Protein AF-Q0YUA5-F1 (afdb_monomer_lite)

Organism: NCBI:txid377431

Structure (mmCIF, N/CA/C/O backbone):
data_AF-Q0YUA5-F1
#
_entry.id   AF-Q0YUA5-F1
#
loop_
_atom_site.group_PDB
_atom_site.id
_atom_site.type_symbol
_atom_site.label_atom_id
_atom_site.label_alt_id
_atom_site.label_comp_id
_atom_site.label_asym_id
_atom_site.label_entity_id
_atom_site.label_seq_id
_atom_site.pdbx_PDB_ins_code
_atom_site.Cartn_x
_atom_site.Cartn_y
_atom_site.Cartn_z
_atom_site.occupancy
_atom_site.B_iso_or_equiv
_atom_site.auth_seq_id
_atom_site.auth_comp_id
_atom_site.auth_asym_id
_atom_site.auth_atom_id
_atom_site.pdbx_PDB_model_num
ATOM 1 N N . MET A 1 1 ? 2.305 -12.765 -12.833 1.00 52.19 1 MET A N 1
ATOM 2 C CA . MET A 1 1 ? 1.995 -13.200 -11.454 1.00 52.19 1 MET A CA 1
ATOM 3 C C . MET A 1 1 ? 0.486 -13.043 -11.309 1.00 52.19 1 MET A C 1
ATOM 5 O O . MET A 1 1 ? -0.033 -12.135 -11.938 1.00 52.19 1 MET A O 1
ATOM 9 N N . HIS A 1 2 ? -0.235 -13.968 -10.678 1.00 56.19 2 HIS A N 1
ATOM 10 C CA . HIS A 1 2 ? -1.685 -13.808 -10.504 1.00 56.19 2 HIS A CA 1
ATOM 11 C C . HIS A 1 2 ? -1.913 -13.216 -9.118 1.00 56.19 2 HIS A C 1
ATOM 13 O O . HIS A 1 2 ? -1.316 -13.721 -8.167 1.00 56.19 2 HIS A O 1
ATOM 19 N N . ASP A 1 3 ? -2.738 -12.177 -9.024 1.00 64.19 3 ASP A N 1
ATOM 20 C CA . ASP A 1 3 ? -3.157 -11.604 -7.748 1.00 64.19 3 ASP A CA 1
ATOM 21 C C . ASP A 1 3 ? -3.761 -12.699 -6.851 1.00 64.19 3 ASP A C 1
ATOM 23 O O . ASP A 1 3 ? -4.547 -13.536 -7.320 1.00 64.19 3 ASP A O 1
ATOM 27 N N . THR A 1 4 ? -3.343 -12.726 -5.586 1.00 66.81 4 THR A N 1
ATOM 28 C CA . THR A 1 4 ? -3.873 -13.627 -4.555 1.00 66.81 4 THR A CA 1
ATOM 29 C C . THR A 1 4 ? -4.917 -12.953 -3.668 1.00 66.81 4 THR A C 1
ATOM 31 O O . THR A 1 4 ? -5.614 -13.669 -2.950 1.00 66.81 4 THR A O 1
ATOM 34 N N . GLY A 1 5 ? -5.091 -11.627 -3.762 1.00 79.00 5 GLY A N 1
ATOM 35 C CA . GLY A 1 5 ? -6.072 -10.874 -2.984 1.00 79.00 5 GLY A CA 1
ATOM 36 C C . GLY A 1 5 ? -5.830 -11.003 -1.483 1.00 79.00 5 GLY A C 1
ATOM 37 O O . GLY A 1 5 ? -6.745 -11.361 -0.741 1.00 79.00 5 GLY A O 1
ATOM 38 N N . ASP A 1 6 ? -4.590 -10.780 -1.045 1.00 91.12 6 ASP A N 1
ATOM 39 C CA . ASP A 1 6 ? -4.197 -10.976 0.349 1.00 91.12 6 ASP A CA 1
ATOM 40 C C . ASP A 1 6 ? -4.971 -10.019 1.274 1.00 91.12 6 ASP A C 1
ATOM 42 O O . ASP A 1 6 ? -5.214 -8.857 0.945 1.00 91.12 6 ASP A O 1
ATOM 46 N N . VAL A 1 7 ? -5.360 -10.500 2.458 1.00 95.81 7 VAL A N 1
ATOM 47 C CA . VAL A 1 7 ? -6.18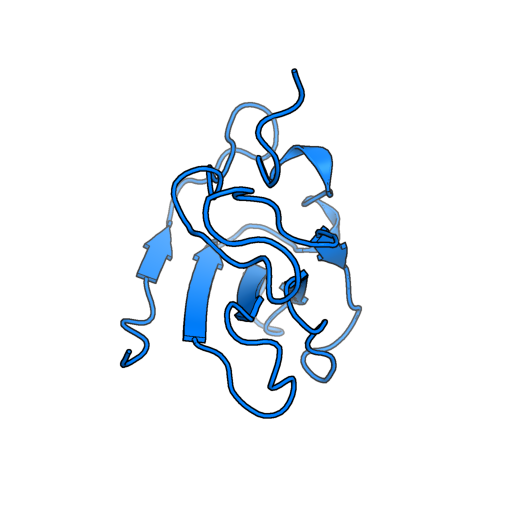4 -9.742 3.414 1.00 95.81 7 VAL A CA 1
ATOM 48 C C . VAL A 1 7 ? -5.506 -9.697 4.778 1.00 95.81 7 VAL A C 1
ATOM 50 O O . VAL A 1 7 ? -5.111 -10.733 5.315 1.00 95.81 7 VAL A O 1
ATOM 53 N N . ILE A 1 8 ? -5.415 -8.501 5.358 1.00 96.94 8 ILE A N 1
ATOM 54 C CA . ILE A 1 8 ? -4.884 -8.250 6.700 1.00 96.94 8 ILE A CA 1
ATOM 55 C C . ILE A 1 8 ? -6.014 -7.681 7.560 1.00 96.94 8 ILE A C 1
ATOM 57 O O . ILE A 1 8 ? -6.628 -6.680 7.197 1.00 96.94 8 ILE A O 1
ATOM 61 N N . TYR A 1 9 ? -6.302 -8.327 8.692 1.00 97.56 9 TYR A N 1
ATOM 62 C CA . TYR A 1 9 ? -7.459 -8.004 9.538 1.00 97.56 9 TYR A CA 1
ATOM 63 C C . TYR A 1 9 ? -7.150 -7.087 10.725 1.00 97.56 9 TYR A C 1
ATOM 65 O O . TYR A 1 9 ? -8.075 -6.565 11.342 1.00 97.56 9 TYR A O 1
ATOM 73 N N . ASP A 1 10 ? -5.879 -6.931 11.080 1.00 96.06 10 ASP A N 1
ATOM 74 C CA . ASP A 1 10 ? -5.440 -6.311 12.331 1.00 96.06 10 ASP A CA 1
ATOM 75 C C . ASP A 1 10 ? -4.280 -5.328 12.137 1.00 96.06 10 ASP A C 1
ATOM 77 O O . ASP A 1 10 ? -3.516 -5.095 13.068 1.00 96.06 10 ASP A O 1
ATOM 81 N N . PHE A 1 11 ? -4.166 -4.730 10.945 1.00 97.94 11 PHE A N 1
ATOM 82 C CA . PHE A 1 11 ? -3.134 -3.734 10.659 1.00 97.94 11 PHE A CA 1
ATOM 83 C C . PHE A 1 11 ? -3.274 -2.519 11.588 1.00 97.94 11 PHE A C 1
ATOM 85 O O . PHE A 1 11 ? -4.255 -1.773 11.521 1.00 97.94 11 PHE A O 1
ATOM 92 N N . ASP A 1 12 ? -2.272 -2.297 12.434 1.00 97.44 12 ASP A N 1
ATOM 93 C CA . ASP A 1 12 ? -2.208 -1.169 13.354 1.00 97.44 12 ASP A CA 1
ATOM 94 C C . ASP A 1 12 ? -1.472 0.005 12.705 1.00 97.44 12 ASP A C 1
ATOM 96 O O . ASP A 1 12 ? -0.242 0.048 12.661 1.00 97.44 12 ASP A O 1
ATOM 100 N N . VAL A 1 13 ? -2.224 1.012 12.254 1.00 96.06 13 VAL A N 1
ATOM 101 C CA . VAL A 1 13 ? -1.672 2.228 11.628 1.00 96.06 13 VAL A CA 1
ATOM 102 C C . VAL A 1 13 ? -0.641 2.961 12.493 1.00 96.06 13 VAL A C 1
ATOM 104 O O . VAL A 1 13 ? 0.153 3.732 11.964 1.00 96.06 13 VAL A O 1
ATOM 107 N N . ALA A 1 14 ? -0.618 2.755 13.814 1.00 95.62 14 ALA A N 1
ATOM 108 C CA . ALA A 1 14 ? 0.363 3.394 14.684 1.00 95.62 14 ALA A CA 1
ATOM 109 C C . ALA A 1 14 ? 1.716 2.663 14.718 1.00 95.62 14 ALA A C 1
ATOM 111 O O . ALA A 1 14 ? 2.732 3.291 15.030 1.00 95.62 14 ALA A O 1
ATOM 112 N N . ASN A 1 15 ? 1.743 1.358 14.436 1.00 96.38 15 ASN A N 1
ATOM 113 C CA . ASN A 1 15 ? 2.895 0.499 14.728 1.00 96.38 15 ASN A CA 1
ATOM 114 C C . ASN A 1 15 ? 3.363 -0.346 13.535 1.00 96.38 15 ASN A C 1
ATOM 116 O O . ASN A 1 15 ? 4.552 -0.671 13.455 1.00 96.38 15 ASN A O 1
ATOM 120 N N . ASP A 1 16 ? 2.472 -0.662 12.600 1.00 97.88 16 ASP A N 1
ATOM 121 C CA . ASP A 1 16 ? 2.731 -1.619 11.535 1.00 97.88 16 ASP A CA 1
ATOM 122 C C . ASP A 1 16 ? 3.236 -0.971 10.249 1.00 97.88 16 ASP A C 1
ATOM 124 O O . ASP A 1 16 ? 3.035 0.211 9.949 1.00 97.88 16 ASP A O 1
ATOM 128 N N . LYS A 1 17 ? 3.929 -1.793 9.458 1.00 96.50 17 LYS A N 1
ATOM 129 C CA . LYS A 1 17 ? 4.387 -1.451 8.115 1.00 96.50 17 LYS A CA 1
ATOM 130 C C . LYS A 1 17 ? 4.254 -2.640 7.185 1.00 96.50 17 LYS A C 1
ATOM 132 O O . LYS A 1 17 ? 4.535 -3.771 7.573 1.00 96.50 17 LYS A O 1
ATOM 137 N N . LEU A 1 18 ? 3.945 -2.353 5.928 1.00 95.06 18 LEU A N 1
ATOM 138 C CA . LEU A 1 18 ? 4.096 -3.299 4.832 1.00 95.06 18 LEU A CA 1
ATOM 139 C C . LEU A 1 18 ? 5.481 -3.114 4.210 1.00 95.06 18 LEU A C 1
ATOM 141 O O . LEU A 1 18 ? 5.848 -2.013 3.784 1.00 95.06 18 LEU A O 1
ATOM 145 N N . ASP A 1 19 ? 6.278 -4.179 4.201 1.00 93.25 19 ASP A N 1
ATOM 146 C CA . ASP A 1 19 ? 7.639 -4.155 3.671 1.00 93.25 19 ASP A CA 1
ATOM 147 C C . ASP A 1 19 ? 7.697 -4.776 2.272 1.00 93.25 19 ASP A C 1
ATOM 149 O O . ASP A 1 19 ? 7.526 -5.981 2.104 1.00 93.25 19 ASP A O 1
ATOM 153 N N . PHE A 1 20 ? 7.973 -3.936 1.273 1.00 89.19 20 PHE A N 1
ATOM 154 C CA . PHE A 1 20 ? 8.050 -4.311 -0.136 1.00 89.19 20 PHE A CA 1
ATOM 155 C C . PHE A 1 20 ? 9.485 -4.284 -0.687 1.00 89.19 20 PHE A C 1
ATOM 157 O O . PHE A 1 20 ? 9.694 -4.514 -1.876 1.00 89.19 20 PHE A O 1
ATOM 164 N N . LYS A 1 21 ? 10.505 -4.056 0.154 1.00 86.38 21 LYS A N 1
ATOM 165 C CA . LYS A 1 21 ? 11.914 -3.915 -0.280 1.00 86.38 21 LYS A CA 1
ATOM 166 C C . LYS A 1 21 ? 12.508 -5.173 -0.924 1.00 86.38 21 LYS A C 1
ATOM 168 O O . LYS A 1 21 ? 13.581 -5.112 -1.522 1.00 86.38 21 LYS A O 1
ATOM 173 N N . ALA A 1 22 ? 11.856 -6.322 -0.761 1.00 84.44 22 ALA A N 1
ATOM 174 C CA . ALA A 1 22 ? 12.265 -7.579 -1.382 1.00 84.44 22 ALA A CA 1
ATOM 175 C C . ALA A 1 22 ? 11.807 -7.712 -2.847 1.00 84.44 22 ALA A C 1
ATOM 177 O O . ALA A 1 22 ? 12.247 -8.635 -3.532 1.00 84.44 22 ALA A O 1
ATOM 178 N N . ILE A 1 23 ? 10.941 -6.816 -3.329 1.00 85.31 23 ILE A N 1
ATOM 179 C CA . ILE A 1 23 ? 10.365 -6.870 -4.673 1.00 85.31 23 ILE A CA 1
ATOM 180 C C . ILE A 1 23 ? 11.137 -5.916 -5.587 1.00 85.31 23 ILE A C 1
ATOM 182 O O . ILE A 1 23 ? 11.264 -4.726 -5.300 1.00 85.31 23 ILE A O 1
ATOM 186 N N . ASP A 1 24 ? 11.680 -6.442 -6.686 1.00 77.38 24 ASP A N 1
ATOM 187 C CA . ASP A 1 24 ? 12.408 -5.643 -7.674 1.00 77.38 24 ASP A CA 1
ATOM 188 C C . ASP A 1 24 ? 11.429 -5.003 -8.665 1.00 77.38 24 ASP A C 1
ATOM 190 O O . ASP A 1 24 ? 11.074 -5.610 -9.671 1.00 77.38 24 ASP A O 1
ATOM 194 N N . ALA A 1 25 ? 10.972 -3.791 -8.348 1.00 72.00 25 ALA A N 1
ATOM 195 C CA . ALA A 1 25 ? 10.081 -3.005 -9.203 1.00 72.00 25 ALA A CA 1
ATOM 196 C C . ALA A 1 25 ? 10.821 -1.986 -10.091 1.00 72.00 25 ALA A C 1
ATOM 198 O O . ALA A 1 25 ? 10.197 -1.121 -10.699 1.00 72.00 25 ALA A O 1
ATOM 199 N N . ASN A 1 26 ? 12.158 -2.014 -10.149 1.00 69.69 26 ASN A N 1
ATOM 200 C CA . ASN A 1 26 ? 12.922 -1.000 -10.874 1.00 69.69 26 ASN A CA 1
ATOM 201 C C . ASN A 1 26 ? 13.175 -1.405 -12.330 1.00 69.69 26 ASN A C 1
ATOM 203 O O . ASN A 1 26 ? 14.067 -2.196 -12.637 1.00 69.69 26 ASN A O 1
ATOM 207 N N . SER A 1 27 ? 12.444 -0.769 -13.245 1.00 64.81 27 SER A N 1
ATOM 208 C CA . SER A 1 27 ? 12.541 -0.991 -14.693 1.00 64.81 27 SER A CA 1
ATOM 209 C C . SER A 1 27 ? 13.843 -0.482 -15.340 1.00 64.81 27 SER A C 1
ATOM 211 O O . SER A 1 27 ? 14.143 -0.829 -16.483 1.00 64.81 27 SER A O 1
ATOM 213 N N . VAL A 1 28 ? 14.647 0.322 -14.632 1.00 67.81 28 VAL A N 1
ATOM 214 C CA . VAL A 1 28 ? 15.852 0.987 -15.170 1.00 67.81 28 VAL A CA 1
ATOM 215 C C . VAL A 1 28 ? 17.148 0.314 -14.705 1.00 67.81 28 VAL A C 1
ATOM 217 O O . VAL A 1 28 ? 18.151 0.329 -15.424 1.00 67.81 28 VAL A O 1
ATOM 220 N N . LYS A 1 29 ? 17.161 -0.283 -13.508 1.00 66.94 29 LYS A N 1
ATOM 221 C CA . LYS A 1 29 ? 18.344 -0.927 -12.926 1.00 66.94 29 LYS A CA 1
ATOM 222 C C . LYS A 1 29 ? 17.956 -2.184 -12.148 1.00 66.94 29 LYS A C 1
ATOM 224 O O . LYS A 1 29 ? 17.571 -2.099 -10.986 1.00 66.94 29 LYS A O 1
ATOM 229 N N . SER A 1 30 ? 18.177 -3.343 -12.767 1.00 63.59 30 SER A N 1
ATOM 230 C CA . SER A 1 30 ? 18.032 -4.648 -12.111 1.00 63.59 30 SER A CA 1
ATOM 231 C C . SER A 1 30 ? 18.853 -4.713 -10.816 1.00 63.59 30 SER A C 1
ATOM 233 O O . SER A 1 30 ? 20.008 -4.268 -10.775 1.00 63.59 30 SER A O 1
ATOM 235 N N . GLY A 1 31 ? 18.245 -5.242 -9.752 1.00 62.91 31 GLY A N 1
ATOM 236 C CA . GLY A 1 31 ? 18.849 -5.330 -8.421 1.00 62.91 31 GLY A CA 1
ATOM 237 C C . GLY A 1 31 ? 18.803 -4.033 -7.607 1.00 62.91 31 GLY A C 1
ATOM 238 O O . GLY A 1 31 ? 19.408 -3.975 -6.538 1.00 62.91 31 GLY A O 1
ATOM 239 N N . SER A 1 32 ? 18.113 -2.993 -8.084 1.00 65.62 32 SER A N 1
ATOM 240 C CA . SER A 1 32 ? 17.822 -1.779 -7.316 1.00 65.62 32 SER A CA 1
ATOM 241 C C . SER A 1 32 ? 16.366 -1.803 -6.863 1.00 65.62 32 SER A C 1
ATOM 243 O O . SER A 1 32 ? 15.541 -1.117 -7.454 1.00 65.62 32 SER A O 1
ATOM 245 N N . GLN A 1 33 ? 16.065 -2.569 -5.811 1.00 64.38 33 GLN A N 1
ATOM 246 C CA . GLN A 1 33 ? 14.698 -2.808 -5.338 1.00 64.38 33 GLN A CA 1
ATOM 247 C C . GLN A 1 33 ? 14.079 -1.536 -4.742 1.00 64.38 33 GLN A C 1
ATOM 249 O O . GLN A 1 33 ? 14.249 -1.249 -3.552 1.00 64.38 33 GLN A O 1
ATOM 254 N N . SER A 1 34 ? 13.398 -0.755 -5.580 1.00 75.94 34 SER A N 1
ATOM 255 C CA . SER A 1 34 ? 12.678 0.428 -5.128 1.00 75.94 34 SER A CA 1
ATOM 256 C C . SER A 1 34 ? 11.432 0.675 -5.965 1.00 75.94 34 SER A C 1
ATOM 258 O O . SER A 1 34 ? 11.540 0.833 -7.181 1.00 75.94 34 SER A O 1
ATOM 260 N N . PHE A 1 35 ? 10.282 0.799 -5.305 1.00 87.31 35 PHE A N 1
ATOM 261 C CA . PHE A 1 35 ? 9.121 1.450 -5.911 1.00 87.31 35 PHE A CA 1
ATOM 262 C C . PHE A 1 35 ? 9.346 2.965 -5.966 1.00 87.31 35 PHE A C 1
ATOM 264 O O . PHE A 1 35 ? 10.075 3.537 -5.150 1.00 87.31 35 PHE A O 1
ATOM 271 N N . SER A 1 36 ? 8.715 3.620 -6.935 1.00 87.38 36 SER A N 1
ATOM 272 C CA . SER A 1 36 ? 8.826 5.056 -7.186 1.00 87.38 36 SER A CA 1
ATOM 273 C C . SER A 1 36 ? 8.146 5.891 -6.098 1.00 87.38 36 SER A C 1
ATOM 275 O O . SER A 1 36 ? 8.655 6.949 -5.718 1.00 87.38 36 SER A O 1
ATOM 277 N N . SER A 1 37 ? 7.010 5.419 -5.580 1.00 91.00 37 SER A N 1
ATOM 278 C CA . SER A 1 37 ? 6.243 6.084 -4.529 1.00 91.00 37 SER A CA 1
ATOM 279 C C . SER A 1 37 ? 5.207 5.153 -3.888 1.00 91.00 37 SER A C 1
ATOM 281 O O . SER A 1 37 ? 4.917 4.072 -4.399 1.00 91.00 37 SER A O 1
ATOM 283 N N . ALA A 1 38 ? 4.627 5.611 -2.776 1.00 94.00 38 ALA A N 1
ATOM 284 C CA . ALA A 1 38 ? 3.365 5.110 -2.245 1.00 94.00 38 ALA A CA 1
ATOM 285 C C . ALA A 1 38 ? 2.374 6.277 -2.157 1.00 94.00 38 ALA A C 1
ATOM 287 O O . ALA A 1 38 ? 2.606 7.234 -1.412 1.00 94.00 38 ALA A O 1
ATOM 288 N N . THR A 1 39 ? 1.292 6.217 -2.934 1.00 95.06 39 THR A N 1
ATOM 289 C CA . THR A 1 39 ? 0.407 7.361 -3.194 1.00 95.06 39 THR A CA 1
ATOM 290 C C . THR A 1 39 ? -1.037 7.068 -2.796 1.00 95.06 39 THR A C 1
ATOM 292 O O . THR A 1 39 ? -1.614 6.071 -3.225 1.00 95.06 39 THR A O 1
ATOM 295 N N . TYR A 1 40 ? -1.617 7.967 -1.994 1.00 95.94 40 TYR A N 1
ATOM 296 C CA . TYR A 1 40 ? -3.038 7.944 -1.649 1.00 95.94 40 TYR A CA 1
ATOM 297 C C . TYR A 1 40 ? -3.887 8.460 -2.812 1.00 95.94 40 TYR A C 1
ATOM 299 O O . TYR A 1 40 ? -3.594 9.522 -3.371 1.00 95.94 40 TYR A O 1
ATOM 307 N N . PHE A 1 41 ? -4.993 7.776 -3.091 1.00 95.12 41 PHE A N 1
ATOM 308 C CA . PHE A 1 41 ? -6.044 8.254 -3.979 1.00 95.12 41 PHE A CA 1
ATOM 309 C C . PHE A 1 41 ? -7.396 8.250 -3.274 1.00 95.12 41 PHE A C 1
ATOM 311 O O . PHE A 1 41 ? -7.749 7.321 -2.559 1.00 95.12 41 PHE A O 1
ATOM 318 N N . ALA A 1 42 ? -8.199 9.281 -3.535 1.00 89.75 42 ALA A N 1
ATOM 319 C CA . ALA A 1 42 ? -9.553 9.377 -2.990 1.00 89.75 42 ALA A CA 1
ATOM 320 C C . ALA A 1 42 ? -10.558 8.406 -3.652 1.00 89.75 42 ALA A C 1
ATOM 322 O O . ALA A 1 42 ? -11.725 8.392 -3.271 1.00 89.75 42 ALA A O 1
ATOM 323 N N . SER A 1 43 ? -10.145 7.657 -4.682 1.00 83.06 43 SER A N 1
ATOM 324 C CA . SER A 1 43 ? -10.979 6.691 -5.404 1.00 83.06 43 SER A CA 1
ATOM 325 C C . SER A 1 43 ? -10.123 5.651 -6.160 1.00 83.06 43 SER A C 1
ATOM 327 O O . SER A 1 43 ? -8.972 5.959 -6.495 1.00 83.06 43 SER A O 1
ATOM 329 N N . PRO A 1 44 ? -10.674 4.458 -6.482 1.00 76.00 44 PRO A N 1
ATOM 330 C CA . PRO A 1 44 ? -9.954 3.296 -7.045 1.00 76.00 44 PRO A CA 1
ATOM 331 C C . PRO A 1 44 ? -9.468 3.421 -8.508 1.00 76.00 44 PRO A C 1
ATOM 333 O O . PRO A 1 44 ? -9.361 2.429 -9.221 1.00 76.00 44 PRO A O 1
ATOM 336 N N . ASN A 1 45 ? -9.171 4.622 -9.008 1.00 76.88 45 ASN A N 1
ATOM 337 C CA . ASN A 1 45 ? -9.000 4.851 -10.453 1.00 76.88 45 ASN A CA 1
ATOM 338 C C . ASN A 1 45 ? -7.566 5.164 -10.891 1.00 76.88 45 ASN A C 1
ATOM 340 O O . ASN A 1 45 ? -7.354 5.594 -12.026 1.00 76.88 45 ASN A O 1
ATOM 344 N N . HIS A 1 46 ? -6.590 5.005 -10.004 1.00 88.31 46 HIS A N 1
ATOM 345 C CA . HIS A 1 46 ? -5.221 5.405 -10.287 1.00 88.31 46 HIS A CA 1
ATOM 346 C C . HIS A 1 46 ? -4.256 4.327 -9.812 1.00 88.31 46 HIS A C 1
ATOM 348 O O . HIS A 1 46 ? -4.214 4.004 -8.626 1.00 88.31 46 HIS A O 1
ATOM 354 N N . LEU A 1 47 ? -3.477 3.810 -10.759 1.00 91.69 47 LEU A N 1
ATOM 355 C CA . LEU A 1 47 ? -2.311 2.986 -10.503 1.00 91.69 47 LEU A CA 1
ATOM 356 C C . LEU A 1 47 ? -1.065 3.786 -10.889 1.00 91.69 47 LEU A C 1
ATOM 358 O O . LEU A 1 47 ? -1.027 4.445 -11.931 1.00 91.69 47 LEU A O 1
ATOM 362 N N . VAL A 1 48 ? -0.062 3.782 -10.019 1.00 92.12 48 VAL A N 1
ATOM 363 C CA . VAL A 1 48 ? 1.224 4.442 -10.255 1.00 92.12 48 VAL A CA 1
ATOM 364 C C . VAL A 1 48 ? 2.205 3.417 -10.804 1.00 92.12 48 VAL A C 1
ATOM 366 O O . VAL A 1 48 ? 2.514 2.463 -10.101 1.00 92.12 48 VAL A O 1
ATOM 369 N N . ALA A 1 49 ? 2.738 3.655 -12.005 1.00 90.75 49 ALA A N 1
ATOM 370 C CA . ALA A 1 49 ? 3.765 2.804 -12.607 1.00 90.75 49 ALA A CA 1
ATOM 371 C C . ALA A 1 49 ? 4.993 2.648 -11.689 1.00 90.75 49 ALA A C 1
ATOM 373 O O . ALA A 1 49 ? 5.527 3.630 -11.151 1.00 90.75 49 ALA A O 1
ATOM 374 N N . ASN A 1 50 ? 5.442 1.404 -11.531 1.00 90.25 50 ASN A N 1
ATOM 375 C CA . ASN A 1 50 ? 6.467 0.961 -10.593 1.00 90.25 50 ASN A CA 1
ATOM 376 C C . ASN A 1 50 ? 6.228 1.505 -9.174 1.00 90.25 50 ASN A C 1
ATOM 378 O O . ASN A 1 50 ? 7.170 1.926 -8.500 1.00 90.25 50 ASN A O 1
ATOM 382 N N . GLY A 1 51 ? 4.971 1.593 -8.738 1.00 91.81 51 GLY A N 1
ATOM 383 C CA . GLY A 1 51 ? 4.554 2.293 -7.528 1.00 91.81 51 GLY A CA 1
ATOM 384 C C . GLY A 1 51 ? 3.500 1.544 -6.721 1.00 91.81 51 GLY A C 1
ATOM 385 O O . GLY A 1 51 ? 2.973 0.508 -7.121 1.00 91.81 51 GLY A O 1
ATOM 386 N N . ILE A 1 52 ? 3.188 2.106 -5.555 1.00 94.06 52 ILE A N 1
ATOM 387 C CA . ILE A 1 52 ? 2.102 1.653 -4.688 1.00 94.06 52 ILE A CA 1
ATOM 388 C C . ILE A 1 52 ? 0.987 2.695 -4.723 1.00 94.06 52 ILE A C 1
ATOM 390 O O . ILE A 1 52 ? 1.227 3.892 -4.547 1.00 94.06 52 ILE A O 1
ATOM 394 N N . SER A 1 53 ? -0.240 2.234 -4.926 1.00 95.56 53 SER A N 1
ATOM 395 C CA . SER A 1 53 ? -1.457 3.047 -4.906 1.00 95.56 53 SER A CA 1
ATOM 396 C C . SER A 1 53 ? -2.358 2.537 -3.794 1.00 95.56 53 SER A C 1
ATOM 398 O O . SER A 1 53 ? -2.561 1.332 -3.694 1.00 95.56 53 SER A O 1
ATOM 400 N N . TYR A 1 54 ? -2.882 3.416 -2.942 1.00 96.94 54 TYR A N 1
ATOM 401 C CA . TYR A 1 54 ? -3.802 3.004 -1.881 1.00 96.94 54 TYR A CA 1
ATOM 402 C C . TYR A 1 54 ? -5.007 3.931 -1.764 1.00 96.94 54 TYR A C 1
ATOM 404 O O . TYR A 1 54 ? -4.895 5.144 -1.951 1.00 96.94 54 TYR A O 1
ATOM 412 N N . PHE A 1 55 ? -6.169 3.345 -1.495 1.00 96.81 55 PHE A N 1
ATOM 413 C CA . PHE A 1 55 ? -7.466 4.021 -1.508 1.00 96.81 55 PHE A CA 1
ATOM 414 C C . PHE A 1 55 ? -8.496 3.242 -0.682 1.00 96.81 55 PHE A C 1
ATOM 416 O O . PHE A 1 55 ? -8.266 2.093 -0.311 1.00 96.81 55 PHE A O 1
ATOM 423 N N . ASP A 1 56 ? -9.627 3.879 -0.389 1.00 95.44 56 ASP A N 1
ATOM 424 C CA . ASP A 1 56 ? -10.759 3.258 0.308 1.00 95.44 56 ASP A CA 1
ATOM 425 C C . ASP A 1 56 ? -11.633 2.467 -0.681 1.00 95.44 56 ASP A C 1
ATOM 427 O O . ASP A 1 56 ? -11.884 2.940 -1.796 1.00 95.44 56 ASP A O 1
ATOM 431 N N . ASP A 1 57 ? -12.095 1.275 -0.298 1.00 93.31 57 ASP A N 1
ATOM 432 C CA . ASP A 1 57 ? -12.987 0.445 -1.125 1.00 93.31 57 ASP A CA 1
ATOM 433 C C . ASP A 1 57 ? -14.471 0.847 -1.056 1.00 93.31 57 ASP A C 1
ATOM 435 O O . ASP A 1 57 ? -15.298 0.308 -1.793 1.00 93.31 57 ASP A O 1
ATOM 439 N N . GLY A 1 58 ? -14.818 1.820 -0.212 1.00 92.12 58 GLY A N 1
ATOM 440 C CA . GLY A 1 58 ? -16.185 2.260 0.055 1.00 92.12 58 GLY A CA 1
ATOM 441 C C . GLY A 1 58 ? -16.891 1.463 1.155 1.00 92.12 58 GLY A C 1
ATOM 442 O O . GLY A 1 58 ? -18.010 1.821 1.529 1.00 92.12 58 GLY A O 1
ATOM 443 N N . GLU A 1 59 ? -16.254 0.424 1.695 1.00 93.56 59 GLU A N 1
ATOM 444 C CA . GLU A 1 59 ? -16.747 -0.408 2.798 1.00 93.56 59 GLU A CA 1
ATOM 445 C C . GLU A 1 59 ? -15.971 -0.158 4.104 1.00 93.56 59 GLU A C 1
ATOM 447 O O . GLU A 1 59 ? -16.257 -0.779 5.129 1.00 93.56 59 GLU A O 1
ATOM 452 N N . GLY A 1 60 ? -15.042 0.805 4.092 1.00 93.25 60 GLY A N 1
ATOM 453 C CA . GLY A 1 60 ? -14.197 1.158 5.232 1.00 93.25 60 GLY A CA 1
ATOM 454 C C . GLY A 1 60 ? -12.918 0.327 5.327 1.00 93.25 60 GLY A C 1
ATOM 455 O O . GLY A 1 60 ? -12.327 0.258 6.407 1.00 93.25 60 GLY A O 1
ATOM 456 N N . ASN A 1 61 ? -12.497 -0.309 4.229 1.00 96.38 61 ASN A N 1
ATOM 457 C CA . ASN A 1 61 ? -11.202 -0.974 4.130 1.00 96.38 61 ASN A CA 1
ATOM 458 C C . ASN A 1 61 ? -10.264 -0.182 3.216 1.00 96.38 61 ASN A C 1
ATOM 460 O O . ASN A 1 61 ? -10.690 0.488 2.273 1.00 96.38 61 ASN A O 1
ATOM 464 N N . THR A 1 62 ? -8.961 -0.326 3.446 1.00 97.12 62 THR A N 1
ATOM 465 C CA . THR A 1 62 ? -7.943 0.201 2.534 1.00 97.12 62 THR A CA 1
ATOM 466 C C . THR A 1 62 ? -7.530 -0.889 1.566 1.00 97.12 62 THR A C 1
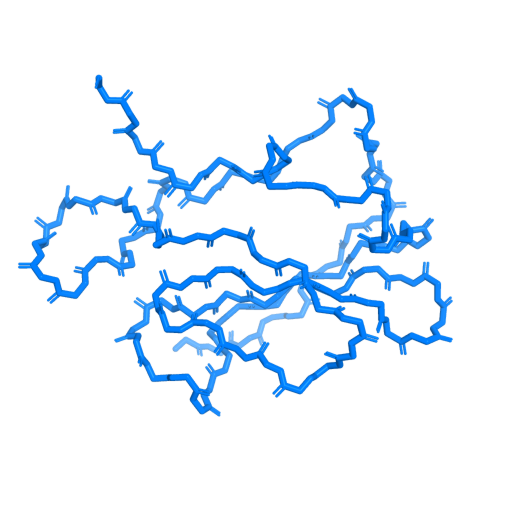ATOM 468 O O . THR A 1 62 ? -7.107 -1.965 1.983 1.00 97.12 62 THR A O 1
ATOM 471 N N . VAL A 1 63 ? -7.572 -0.597 0.274 1.00 96.31 63 VAL A N 1
ATOM 472 C CA . VAL A 1 63 ? -6.969 -1.432 -0.763 1.00 96.31 63 VAL A CA 1
ATOM 473 C C . VAL A 1 63 ? -5.618 -0.841 -1.132 1.00 96.31 63 VAL A C 1
ATOM 475 O O . VAL A 1 63 ? -5.493 0.361 -1.352 1.00 96.31 63 VAL A O 1
ATOM 478 N N . VAL A 1 64 ? -4.605 -1.698 -1.186 1.00 95.94 64 VAL A N 1
ATOM 479 C CA . VAL A 1 64 ? -3.240 -1.388 -1.604 1.00 95.94 64 VAL A CA 1
ATOM 480 C C . VAL A 1 64 ? -2.971 -2.150 -2.893 1.00 95.94 64 VAL A C 1
ATOM 482 O O . VAL A 1 64 ? -2.944 -3.378 -2.893 1.00 95.94 64 VAL A O 1
ATOM 485 N N . TRP A 1 65 ? -2.753 -1.425 -3.981 1.00 94.56 65 TRP A N 1
ATOM 486 C CA . TRP A 1 65 ? -2.317 -1.958 -5.265 1.00 94.56 65 TRP A CA 1
ATOM 487 C C . TRP A 1 65 ? -0.850 -1.675 -5.494 1.00 94.56 65 TRP A C 1
ATOM 489 O O . TRP A 1 65 ? -0.355 -0.587 -5.192 1.00 94.56 65 TRP A O 1
ATOM 499 N N . VAL A 1 66 ? -0.170 -2.658 -6.063 1.00 92.44 66 VAL A N 1
ATOM 500 C CA . VAL A 1 66 ? 1.247 -2.572 -6.372 1.00 92.44 66 VAL A CA 1
ATOM 501 C C . VAL A 1 66 ? 1.463 -2.914 -7.836 1.00 92.44 66 VAL A C 1
ATOM 503 O O . VAL A 1 66 ? 1.088 -3.998 -8.282 1.00 92.44 66 VAL A O 1
ATOM 506 N N . ASP A 1 67 ? 2.096 -1.980 -8.537 1.00 91.50 67 ASP A N 1
ATOM 507 C CA . ASP A 1 67 ? 2.574 -2.129 -9.908 1.00 91.50 67 ASP A CA 1
ATOM 508 C C . ASP A 1 67 ? 4.078 -2.401 -9.867 1.00 91.50 67 ASP A C 1
ATOM 510 O O . ASP A 1 67 ? 4.839 -1.586 -9.327 1.00 91.50 67 ASP A O 1
ATOM 514 N N . ASN A 1 68 ? 4.516 -3.557 -10.369 1.00 88.69 68 ASN A N 1
ATOM 515 C CA . ASN A 1 68 ? 5.933 -3.938 -10.299 1.00 88.69 68 ASN A CA 1
ATOM 516 C C . ASN A 1 68 ? 6.664 -3.916 -11.644 1.00 88.69 68 ASN A C 1
ATOM 518 O O . ASN A 1 68 ? 7.895 -3.856 -11.646 1.00 88.69 68 ASN A O 1
ATOM 522 N N . ASP A 1 69 ? 5.952 -3.910 -12.768 1.00 87.69 69 A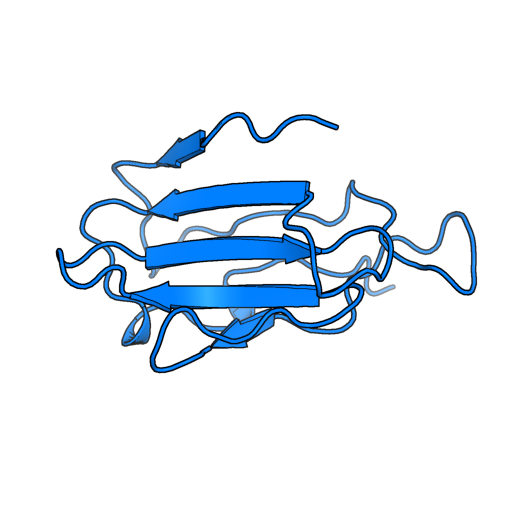SP A N 1
ATOM 523 C CA . ASP A 1 69 ? 6.548 -3.979 -14.103 1.00 87.69 69 ASP A CA 1
ATOM 524 C C . ASP A 1 69 ? 6.450 -2.660 -14.889 1.00 87.69 69 ASP A C 1
ATOM 526 O O . ASP A 1 69 ? 7.154 -2.486 -15.889 1.00 87.69 69 ASP A O 1
ATOM 530 N N . GLY A 1 70 ? 5.705 -1.679 -14.375 1.00 88.88 70 GLY A N 1
ATOM 531 C CA . GLY A 1 70 ? 5.500 -0.368 -14.981 1.00 88.88 70 GLY A CA 1
ATOM 532 C C . GLY A 1 70 ? 4.279 -0.298 -15.899 1.00 88.88 70 GLY A C 1
ATOM 533 O O . GLY A 1 70 ? 4.036 0.771 -16.473 1.00 88.88 70 GLY A O 1
ATOM 534 N N . ASP A 1 71 ? 3.533 -1.394 -16.070 1.00 88.69 71 ASP A N 1
ATOM 535 C CA . ASP A 1 71 ? 2.269 -1.413 -16.797 1.00 88.69 71 ASP A CA 1
ATOM 536 C C . ASP A 1 71 ? 1.109 -0.990 -15.888 1.00 88.69 71 ASP A C 1
ATOM 538 O O . ASP A 1 71 ? 0.342 -1.804 -15.379 1.00 88.69 71 ASP A O 1
ATOM 542 N N . ALA A 1 72 ? 0.896 0.327 -15.800 1.00 88.81 72 ALA A N 1
ATOM 543 C CA . ALA A 1 72 ? -0.168 0.926 -14.990 1.00 88.81 72 ALA A CA 1
ATOM 544 C C . ALA A 1 72 ? -1.609 0.614 -15.472 1.00 88.81 72 ALA A C 1
ATOM 546 O O . ALA A 1 72 ? -2.555 1.328 -15.122 1.00 88.81 72 ALA A O 1
ATOM 547 N N . THR A 1 73 ? -1.794 -0.409 -16.311 1.00 89.69 73 THR A N 1
ATOM 548 C CA . THR A 1 73 ? -3.092 -0.969 -16.699 1.00 89.69 73 THR A CA 1
ATOM 549 C C . THR A 1 73 ? -3.426 -2.277 -15.978 1.00 89.69 73 THR A C 1
ATOM 551 O O . THR A 1 73 ? -4.601 -2.661 -15.965 1.00 89.69 73 THR A O 1
ATOM 554 N N .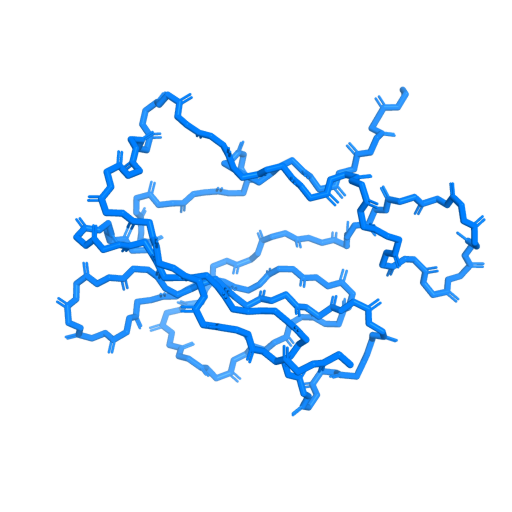 THR A 1 74 ? -2.448 -2.935 -15.348 1.00 89.25 74 THR A N 1
ATOM 555 C CA . THR A 1 74 ? -2.631 -4.173 -14.582 1.00 89.25 74 THR A CA 1
ATOM 556 C C . THR A 1 74 ? -2.120 -4.028 -13.158 1.00 89.25 74 THR A C 1
ATOM 558 O O . THR A 1 74 ? -1.186 -3.295 -12.892 1.00 89.25 74 THR A O 1
ATOM 561 N N . VAL A 1 75 ? -2.780 -4.702 -12.216 1.00 90.56 75 VAL A N 1
ATOM 562 C CA . VAL A 1 75 ? -2.331 -4.769 -10.821 1.00 90.56 75 VAL A CA 1
ATOM 563 C C . VAL A 1 75 ? -1.611 -6.097 -10.627 1.00 90.56 75 VAL A C 1
ATOM 565 O O . VAL A 1 75 ? -2.215 -7.153 -10.838 1.00 90.56 75 VAL A O 1
ATOM 568 N N . GLU A 1 76 ? -0.354 -6.070 -10.183 1.00 89.81 76 GLU A N 1
ATOM 569 C CA . GLU A 1 76 ? 0.412 -7.304 -9.967 1.00 89.81 76 GLU A CA 1
ATOM 570 C C . GLU A 1 76 ? 0.233 -7.874 -8.562 1.00 89.81 76 GLU A C 1
ATOM 572 O O . GLU A 1 76 ? 0.353 -9.090 -8.381 1.00 89.81 76 GLU A O 1
ATOM 577 N N . MET A 1 77 ? -0.044 -7.022 -7.570 1.00 91.12 77 MET A N 1
ATOM 578 C CA . MET A 1 77 ? -0.382 -7.446 -6.209 1.00 91.12 77 MET A CA 1
ATOM 579 C C . MET A 1 77 ? -1.434 -6.530 -5.592 1.00 91.12 77 MET A C 1
ATOM 581 O O . MET A 1 77 ? -1.339 -5.304 -5.694 1.00 91.12 77 MET A O 1
ATOM 585 N N . GLN A 1 78 ? -2.384 -7.138 -4.884 1.00 93.62 78 GLN A N 1
ATOM 586 C CA . GLN A 1 78 ? -3.355 -6.445 -4.055 1.00 93.62 78 GLN A CA 1
ATOM 587 C C . GLN A 1 78 ? -3.274 -6.926 -2.602 1.00 93.62 78 GLN A C 1
ATOM 589 O O . GLN A 1 78 ? -3.206 -8.125 -2.334 1.00 93.62 78 GLN A O 1
ATOM 594 N N . VAL A 1 79 ? -3.344 -5.978 -1.666 1.00 95.56 79 VAL A N 1
ATOM 595 C CA . VAL A 1 79 ? -3.565 -6.240 -0.239 1.00 95.56 79 VAL A CA 1
ATOM 596 C C . VAL A 1 79 ? -4.759 -5.421 0.241 1.00 95.56 79 VAL A C 1
ATOM 598 O O . VAL A 1 79 ? -4.829 -4.224 -0.030 1.00 95.56 79 VAL A O 1
ATOM 601 N N . THR A 1 80 ? -5.674 -6.033 0.987 1.00 97.00 80 THR A N 1
ATOM 602 C CA . THR A 1 80 ? -6.778 -5.331 1.656 1.00 97.00 80 THR A CA 1
ATOM 603 C C . THR A 1 80 ? -6.532 -5.266 3.162 1.00 97.00 80 THR A C 1
ATOM 605 O O . THR A 1 80 ? -6.357 -6.295 3.812 1.00 97.00 80 THR A O 1
ATOM 608 N N . LEU A 1 81 ? -6.543 -4.057 3.725 1.00 97.81 81 LEU A N 1
ATOM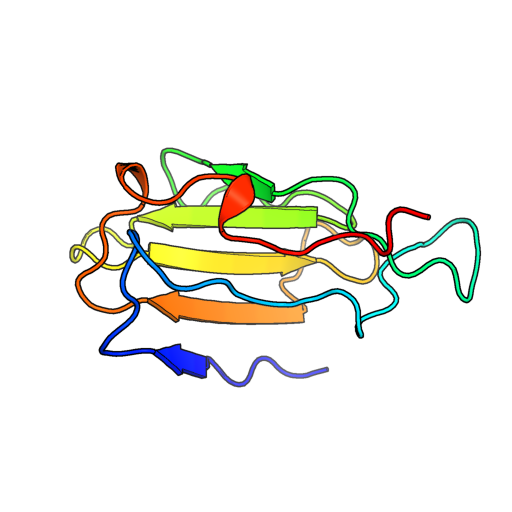 609 C CA . LEU A 1 81 ? -6.470 -3.786 5.161 1.00 97.81 81 LEU A CA 1
ATOM 610 C C . LEU A 1 81 ? -7.891 -3.584 5.692 1.00 97.81 81 LEU A C 1
ATOM 612 O O . LEU A 1 81 ? -8.508 -2.539 5.468 1.00 97.81 81 LEU A O 1
ATOM 616 N N . VAL A 1 82 ?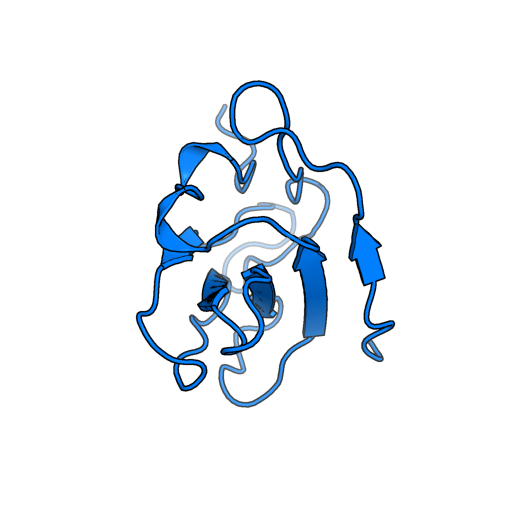 -8.425 -4.603 6.356 1.00 97.94 82 VAL A N 1
ATOM 617 C CA . VAL A 1 82 ? -9.821 -4.616 6.800 1.00 97.94 82 VAL A CA 1
ATOM 618 C C . VAL A 1 82 ? -10.015 -3.661 7.971 1.00 97.94 82 VAL A C 1
ATOM 620 O O . VAL A 1 82 ? -9.273 -3.712 8.948 1.00 97.94 82 VAL A O 1
ATOM 623 N N . GLY A 1 83 ? -11.035 -2.807 7.885 1.00 97.38 83 GLY A N 1
ATOM 624 C CA . GLY A 1 83 ? -11.380 -1.850 8.939 1.00 97.38 83 GLY A CA 1
ATOM 625 C C . GLY A 1 83 ? -10.368 -0.717 9.135 1.00 97.38 83 GLY A C 1
ATOM 626 O O . GLY A 1 83 ? -10.447 -0.002 10.134 1.00 97.38 83 GLY A O 1
ATOM 627 N N . VAL A 1 84 ? -9.427 -0.551 8.204 1.00 97.31 84 VAL A N 1
ATOM 628 C CA . VAL A 1 84 ? -8.466 0.552 8.188 1.00 97.31 84 VAL A CA 1
ATOM 629 C C . VAL A 1 84 ? -8.889 1.537 7.111 1.00 97.31 84 VAL A C 1
ATOM 631 O O . VAL A 1 84 ? -8.917 1.185 5.933 1.00 97.31 84 VAL A O 1
ATOM 634 N N . ALA A 1 85 ? -9.182 2.777 7.495 1.00 95.06 85 ALA A N 1
ATOM 635 C CA . ALA A 1 85 ? -9.552 3.818 6.547 1.00 95.06 85 ALA A CA 1
ATOM 636 C C . ALA A 1 85 ? -8.311 4.357 5.816 1.00 95.06 85 ALA A C 1
ATOM 638 O O . ALA A 1 85 ? -7.277 4.634 6.430 1.00 95.06 85 ALA A O 1
ATOM 639 N N . ALA A 1 86 ? -8.401 4.547 4.498 1.00 94.94 86 ALA A N 1
ATOM 640 C CA . ALA A 1 86 ? -7.229 4.889 3.683 1.00 94.94 86 ALA A CA 1
ATOM 641 C C . ALA A 1 86 ? -6.615 6.260 4.019 1.00 94.94 86 ALA A C 1
ATOM 643 O O . ALA A 1 86 ? -5.432 6.486 3.774 1.00 94.94 86 ALA A O 1
ATOM 644 N N . ASN A 1 87 ? -7.394 7.168 4.614 1.00 94.00 87 ASN A N 1
ATOM 645 C CA . ASN A 1 87 ? -6.924 8.464 5.111 1.00 94.00 87 ASN A CA 1
ATOM 646 C C . ASN A 1 87 ? -6.064 8.360 6.383 1.00 94.00 87 ASN A C 1
ATOM 648 O O . ASN A 1 87 ? -5.358 9.319 6.695 1.00 94.00 87 ASN A O 1
ATOM 652 N N . ASP A 1 88 ? -6.114 7.228 7.088 1.00 95.88 88 ASP A N 1
ATOM 653 C CA . ASP A 1 88 ? -5.260 6.929 8.243 1.00 95.88 88 ASP A CA 1
ATOM 654 C C . ASP A 1 88 ? -3.963 6.211 7.819 1.00 95.88 88 ASP A C 1
ATOM 656 O O . ASP A 1 88 ? -3.046 6.019 8.620 1.00 95.88 88 ASP A O 1
ATOM 660 N N . VAL A 1 89 ? -3.853 5.841 6.537 1.00 96.44 89 VAL A N 1
ATOM 661 C CA . VAL A 1 89 ? -2.651 5.262 5.938 1.00 96.44 89 VAL A CA 1
ATOM 662 C C . VAL A 1 89 ? -1.823 6.356 5.265 1.00 96.44 89 VAL A C 1
ATOM 664 O O . VAL A 1 89 ? -2.336 7.258 4.602 1.00 96.44 89 VAL A O 1
ATOM 667 N N . HIS A 1 90 ? -0.503 6.287 5.427 1.00 94.12 90 HIS A N 1
ATOM 668 C CA . HIS A 1 90 ? 0.432 7.267 4.890 1.00 94.12 90 HIS A CA 1
ATOM 669 C C . HIS A 1 90 ? 1.630 6.578 4.234 1.00 94.12 90 HIS A C 1
ATOM 671 O O . HIS A 1 90 ? 1.926 5.412 4.490 1.00 94.12 90 HIS A O 1
ATOM 677 N N . GLY A 1 91 ? 2.378 7.323 3.414 1.00 91.44 91 GLY A N 1
ATOM 678 C CA . GLY A 1 91 ? 3.535 6.789 2.684 1.00 91.44 91 GLY A CA 1
ATOM 679 C C . GLY A 1 91 ? 4.602 6.121 3.570 1.00 91.44 91 GLY A C 1
ATOM 680 O O . GLY A 1 91 ? 5.303 5.228 3.112 1.00 91.44 91 GLY A O 1
ATOM 681 N N . ASN A 1 92 ? 4.715 6.501 4.847 1.00 92.88 92 ASN A N 1
ATOM 682 C CA . ASN A 1 92 ? 5.676 5.930 5.802 1.00 92.88 92 ASN A CA 1
ATOM 683 C C . ASN A 1 92 ? 5.287 4.538 6.350 1.00 92.88 92 ASN A C 1
ATOM 685 O O . ASN A 1 92 ? 6.140 3.897 6.981 1.00 92.88 92 ASN A O 1
ATOM 689 N N . HIS A 1 93 ? 4.053 4.079 6.108 1.00 96.62 93 HIS A N 1
ATOM 690 C CA . HIS A 1 93 ? 3.592 2.714 6.391 1.00 96.62 93 HIS A CA 1
ATOM 691 C C . HIS A 1 93 ? 4.080 1.705 5.343 1.00 96.62 93 HIS A C 1
ATOM 693 O O . HIS A 1 93 ? 3.995 0.499 5.559 1.00 96.62 93 HIS A O 1
ATOM 699 N N . PHE A 1 94 ? 4.657 2.182 4.238 1.00 95.19 94 PHE A N 1
ATOM 700 C CA . PHE A 1 94 ? 5.217 1.353 3.180 1.00 95.19 94 PHE A CA 1
ATOM 701 C C . PHE A 1 94 ? 6.745 1.456 3.188 1.00 95.19 94 PHE A C 1
ATOM 703 O O . PHE A 1 94 ? 7.315 2.534 3.005 1.00 95.19 94 PHE A O 1
ATOM 710 N N . SER A 1 95 ? 7.439 0.335 3.385 1.00 93.75 95 SER A N 1
ATOM 711 C CA . SER A 1 95 ? 8.890 0.282 3.173 1.00 93.75 95 SER A CA 1
ATOM 712 C C . SER A 1 95 ? 9.153 -0.063 1.711 1.00 93.75 95 SER A C 1
ATOM 714 O O . SER A 1 95 ? 9.035 -1.220 1.320 1.00 93.75 95 SER A O 1
ATOM 716 N N . ILE A 1 96 ? 9.462 0.955 0.905 1.00 89.31 96 ILE A N 1
ATOM 717 C CA . ILE A 1 96 ? 9.480 0.845 -0.564 1.00 89.31 96 ILE A CA 1
ATOM 718 C C . ILE A 1 96 ? 10.858 0.933 -1.212 1.00 89.31 96 ILE A C 1
ATOM 720 O O . ILE A 1 96 ? 10.960 0.718 -2.412 1.00 89.31 96 ILE A O 1
ATOM 724 N N . SER A 1 97 ? 11.904 1.261 -0.457 1.00 80.81 97 SER A N 1
ATOM 725 C CA . SER A 1 97 ? 13.273 1.321 -0.964 1.00 80.81 97 SER A CA 1
ATOM 726 C C . SER A 1 97 ? 14.261 0.810 0.074 1.00 80.81 97 SER A C 1
ATOM 728 O O . SER A 1 97 ? 14.117 1.037 1.281 1.00 80.81 97 SER A O 1
ATOM 730 N N . ASN A 1 98 ? 15.315 0.156 -0.405 1.00 64.19 98 ASN A N 1
ATOM 731 C CA . ASN A 1 98 ? 16.533 -0.025 0.372 1.00 64.19 98 ASN A CA 1
ATOM 732 C C . ASN A 1 98 ? 17.310 1.297 0.329 1.00 64.19 98 ASN A C 1
ATOM 734 O O . ASN A 1 98 ? 18.219 1.464 -0.481 1.00 64.19 98 ASN A O 1
ATOM 738 N N . ASN A 1 99 ? 16.917 2.279 1.144 1.00 51.69 99 ASN A N 1
ATOM 739 C CA . ASN A 1 99 ? 17.775 3.443 1.358 1.00 51.69 99 ASN A CA 1
ATOM 740 C C . ASN A 1 99 ? 19.066 2.952 2.032 1.00 51.69 99 ASN A C 1
ATOM 742 O O . ASN A 1 99 ? 19.034 2.552 3.196 1.00 51.69 99 ASN A O 1
ATOM 746 N N . ASN A 1 100 ? 20.171 2.962 1.283 1.00 40.09 100 ASN A N 1
ATOM 747 C CA . ASN A 1 100 ? 21.509 3.108 1.856 1.00 40.09 100 ASN A CA 1
ATOM 748 C C . ASN A 1 100 ? 21.733 4.575 2.219 1.00 40.09 100 ASN A C 1
ATOM 750 O O . ASN A 1 100 ? 21.392 5.433 1.372 1.00 40.09 100 ASN A O 1
#

Sequence (100 aa):
MHDTGDVIYDFDVANDKLDFKAIDANSVKSGSQSFSSATYFASPNHLVANGISYFDDGEGNTVVWVDNDGDATTVEMQVTLVGVAANDVHGNHFSISNNN

InterPro domains:
  IPR011049 Serralysin-like metalloprotease, C-terminal [G3DSA:2.150.10.10] (2-90)

Secondary structure (DSSP, 8-state):
-----EEES---TTT--EE-TTS---SSSTT--B-S-EEE-SSS----TTSEEEEE-SSS-EEEEE-SSS-TTS-SEEEEETT--GGG--GGGEE-B---

Radius of gyration: 12.84 Å; chains: 1; bounding box: 38×23×32 Å

pLDDT: mean 87.26, std 12.43, range [40.09, 97.94]

Foldseek 3Di:
DDEPAAEDEDDDLVDAADEQQVAQLDPPDPPFQFQPFADEDADPPWDAFSHWYWYDPVPQKIKIFGHRPRPRVDTPYIYIYPNHHSVSHDRVSYNGGPDD